Protein AF-A0A7W4E511-F1 (afdb_monomer_lite)

Secondary structure (DSSP, 8-state):
--HHHHHHHHHHHHHHHHHHHH--SHHHHHHHHHHHHHHHHHHHHHHPEE-TT-TT--EE-THHHHHHHHHHHHHHTHHHHHH-TTSPPHHHHHHHHHHHTTTT--

Radius of gyration: 14.16 Å; chains: 1; bounding box: 31×27×43 Å

pLDDT: mean 94.54, std 7.1, range [69.31, 98.69]

Sequence (106 aa):
MNNDVIESAIKQGENLANKINLAKTTTQLDTLYKEVENYTNFINNEFGIIDDFSEKNEKYCELSFYAYMAVNEKSDNLEYYNAHPEEMASGVEDFLDYLESMKWLQ

Structure (mmCIF, N/CA/C/O backbone):
data_AF-A0A7W4E511-F1
#
_entry.id   AF-A0A7W4E511-F1
#
loop_
_atom_site.group_PDB
_atom_site.id
_atom_site.type_symbol
_atom_site.label_atom_id
_atom_site.label_alt_id
_atom_site.label_comp_id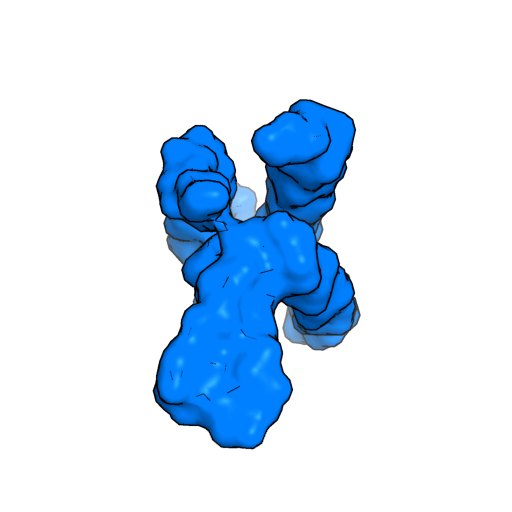
_atom_site.label_asym_id
_atom_site.label_entity_id
_atom_site.label_seq_id
_atom_site.pdbx_PDB_ins_code
_atom_site.Cartn_x
_atom_site.Cartn_y
_atom_site.Cartn_z
_atom_site.occupancy
_atom_site.B_iso_or_equiv
_atom_site.auth_seq_id
_atom_site.auth_comp_id
_atom_site.auth_asym_id
_atom_site.auth_atom_id
_atom_site.pdbx_PDB_model_num
ATOM 1 N N . MET A 1 1 ? -17.045 7.284 14.396 1.00 69.31 1 MET A N 1
ATOM 2 C CA . MET A 1 1 ? -15.681 7.575 13.910 1.00 69.31 1 MET A CA 1
ATOM 3 C C . MET A 1 1 ? -15.573 9.037 13.522 1.00 69.31 1 MET A C 1
ATOM 5 O O . MET A 1 1 ? -16.596 9.651 13.240 1.00 69.31 1 MET A O 1
ATOM 9 N N . ASN A 1 2 ? -14.366 9.600 13.563 1.00 82.56 2 ASN A N 1
ATOM 10 C CA . ASN A 1 2 ? -14.116 10.970 13.130 1.00 82.56 2 ASN A CA 1
ATOM 11 C C . ASN A 1 2 ? -13.966 10.996 11.598 1.00 82.56 2 ASN A C 1
ATOM 13 O O . ASN A 1 2 ? -13.020 10.409 11.075 1.00 82.56 2 ASN A O 1
ATOM 17 N N . ASN A 1 3 ? -14.899 11.647 10.895 1.00 88.94 3 ASN A N 1
ATOM 18 C CA . ASN A 1 3 ? -14.900 11.715 9.429 1.00 88.94 3 ASN A CA 1
ATOM 19 C C . ASN A 1 3 ? -13.597 12.303 8.870 1.00 88.94 3 ASN A C 1
ATOM 21 O O . ASN A 1 3 ? -13.109 11.811 7.858 1.00 88.94 3 ASN A O 1
ATOM 25 N N . ASP A 1 4 ? -12.987 13.263 9.571 1.00 94.69 4 ASP A N 1
ATOM 26 C CA . ASP A 1 4 ? -11.731 13.892 9.145 1.00 94.69 4 ASP A CA 1
ATOM 27 C C . ASP A 1 4 ? -10.565 12.885 9.134 1.00 94.69 4 ASP A C 1
ATOM 29 O O . ASP A 1 4 ? -9.664 12.952 8.297 1.00 94.69 4 ASP A O 1
ATOM 33 N N . VAL A 1 5 ? -10.579 11.918 10.060 1.00 95.56 5 VAL A N 1
ATOM 34 C CA . VAL A 1 5 ? -9.540 10.879 10.163 1.00 95.56 5 VAL A CA 1
ATOM 35 C C . VAL A 1 5 ? -9.729 9.825 9.073 1.00 95.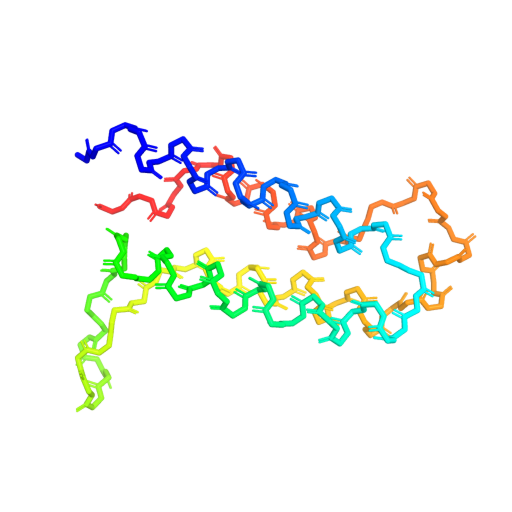56 5 VAL A C 1
ATOM 37 O O . VAL A 1 5 ? -8.744 9.379 8.489 1.00 95.56 5 VAL A O 1
ATOM 40 N N . ILE A 1 6 ? -10.978 9.473 8.750 1.00 96.88 6 ILE A N 1
ATOM 41 C CA . ILE A 1 6 ? -11.294 8.569 7.632 1.00 96.88 6 ILE A CA 1
ATOM 42 C C . ILE A 1 6 ? -10.862 9.202 6.305 1.00 96.88 6 ILE A C 1
ATOM 44 O O . ILE A 1 6 ? -10.153 8.565 5.532 1.00 96.88 6 ILE A O 1
ATOM 48 N N . GLU A 1 7 ? -11.223 10.465 6.058 1.00 96.94 7 GLU A N 1
ATOM 49 C CA . GLU A 1 7 ? -10.820 11.183 4.842 1.00 96.94 7 GLU A CA 1
ATOM 50 C C . GLU A 1 7 ? -9.291 11.271 4.726 1.00 96.94 7 GLU A C 1
ATOM 52 O O . GLU A 1 7 ? -8.723 11.050 3.655 1.00 96.94 7 GLU A O 1
ATOM 57 N N . SER A 1 8 ? -8.603 11.515 5.846 1.00 97.19 8 SER A N 1
ATOM 58 C CA . SER A 1 8 ? -7.141 11.495 5.902 1.00 97.19 8 SER A CA 1
ATOM 59 C C . SER A 1 8 ? -6.561 10.121 5.546 1.00 97.19 8 SER A C 1
ATOM 61 O O . SER A 1 8 ? -5.594 10.052 4.787 1.00 97.19 8 SER A O 1
ATOM 63 N N . ALA A 1 9 ? -7.152 9.030 6.042 1.00 97.69 9 ALA A N 1
ATOM 64 C CA . ALA A 1 9 ? -6.714 7.669 5.735 1.00 97.69 9 ALA A CA 1
ATOM 65 C C . ALA A 1 9 ? -6.888 7.311 4.257 1.00 97.69 9 ALA A C 1
ATOM 67 O O . ALA A 1 9 ? -5.979 6.728 3.666 1.00 97.69 9 ALA A O 1
ATOM 68 N N . ILE A 1 10 ? -8.012 7.711 3.660 1.00 98.38 10 ILE A N 1
ATOM 69 C CA . ILE A 1 10 ? -8.291 7.513 2.233 1.00 98.38 10 ILE A CA 1
ATOM 70 C C . ILE A 1 10 ? -7.278 8.292 1.398 1.00 98.38 10 ILE A C 1
ATOM 72 O O . ILE A 1 10 ? -6.535 7.708 0.617 1.00 98.38 10 ILE A O 1
ATOM 76 N N . LYS A 1 11 ? -7.140 9.596 1.649 1.00 98.38 11 LYS A N 1
ATOM 77 C CA . LYS A 1 11 ? -6.228 10.456 0.888 1.00 98.38 11 LYS A CA 1
ATOM 78 C C . LYS A 1 11 ? -4.764 10.024 0.996 1.00 98.38 11 LYS A C 1
ATOM 80 O O . LYS A 1 11 ? -4.010 10.125 0.027 1.00 98.38 11 LYS A O 1
ATOM 85 N N . GLN A 1 12 ? -4.329 9.593 2.181 1.00 98.50 12 GLN A N 1
ATOM 86 C CA . GLN A 1 12 ? -2.978 9.062 2.365 1.00 98.50 12 GLN A CA 1
ATOM 87 C C . GLN A 1 12 ? -2.798 7.727 1.635 1.00 98.50 12 GLN A C 1
ATOM 89 O O . GLN A 1 12 ? -1.776 7.555 0.972 1.00 98.50 12 GLN A O 1
ATOM 94 N N . GLY A 1 13 ? -3.791 6.834 1.701 1.00 98.50 13 GLY A N 1
ATOM 95 C CA . GLY A 1 13 ? -3.783 5.548 1.004 1.00 98.50 13 GLY A CA 1
ATOM 96 C C . GLY A 1 13 ? -3.716 5.702 -0.516 1.00 98.50 13 GLY A C 1
ATOM 97 O O . GLY A 1 13 ? -2.815 5.153 -1.140 1.00 98.50 13 GLY A O 1
ATOM 98 N N . GLU A 1 14 ? -4.575 6.534 -1.108 1.00 98.62 14 GLU A N 1
ATOM 99 C CA . GLU A 1 14 ? -4.574 6.836 -2.550 1.00 98.62 14 GLU A CA 1
ATOM 100 C C . GLU A 1 14 ? -3.236 7.430 -3.019 1.00 98.62 14 GLU A C 1
ATOM 102 O O . GLU A 1 14 ? -2.690 7.052 -4.058 1.00 98.62 14 GLU A O 1
ATOM 107 N N . ASN A 1 15 ? -2.671 8.359 -2.241 1.00 98.56 15 ASN A N 1
ATOM 108 C CA . ASN A 1 15 ? -1.376 8.959 -2.556 1.00 98.56 15 ASN A CA 1
ATOM 109 C C . ASN A 1 15 ? -0.258 7.907 -2.527 1.00 98.56 15 ASN A C 1
ATOM 111 O O . ASN A 1 15 ? 0.556 7.838 -3.450 1.00 98.56 15 ASN A O 1
ATOM 115 N N . LEU A 1 16 ? -0.244 7.064 -1.493 1.00 98.62 16 LEU A N 1
ATOM 116 C CA . LEU A 1 16 ? 0.717 5.978 -1.352 1.00 98.62 16 LEU A CA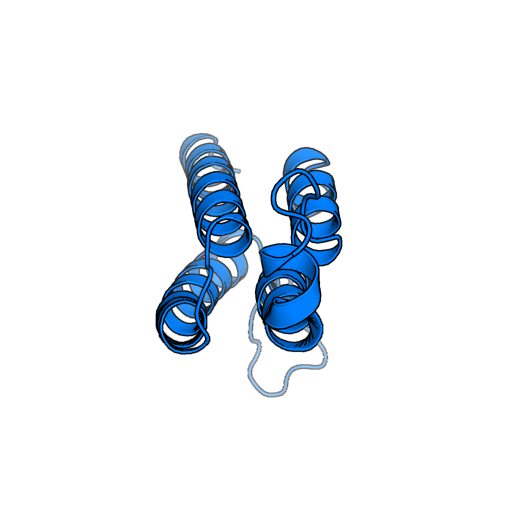 1
ATOM 117 C C . LEU A 1 16 ? 0.601 4.971 -2.506 1.00 98.62 16 LEU A C 1
ATOM 119 O O . LEU A 1 16 ? 1.608 4.669 -3.144 1.00 98.62 16 LEU A O 1
ATOM 123 N N . ALA A 1 17 ? -0.617 4.532 -2.831 1.00 98.62 17 ALA A N 1
ATOM 124 C CA . ALA A 1 17 ? -0.918 3.651 -3.957 1.00 98.62 17 ALA A CA 1
ATOM 125 C C . ALA A 1 17 ? -0.375 4.214 -5.279 1.00 98.62 17 ALA A C 1
ATOM 127 O O . ALA A 1 17 ? 0.361 3.541 -6.003 1.00 98.62 17 ALA A O 1
ATOM 128 N N . ASN A 1 18 ? -0.650 5.491 -5.560 1.00 98.56 18 ASN A N 1
ATOM 129 C CA . ASN A 1 18 ? -0.154 6.160 -6.757 1.00 98.56 18 ASN A CA 1
ATOM 130 C C . ASN A 1 18 ? 1.384 6.225 -6.795 1.00 98.56 18 ASN A C 1
ATOM 132 O O . ASN A 1 18 ? 1.991 5.963 -7.833 1.00 98.56 18 ASN A O 1
ATOM 136 N N . LYS A 1 19 ? 2.038 6.538 -5.669 1.00 98.50 19 LYS A N 1
ATOM 137 C CA . LYS A 1 19 ? 3.507 6.550 -5.593 1.00 98.50 19 LYS A CA 1
ATOM 138 C C . LYS A 1 19 ? 4.113 5.169 -5.844 1.00 98.50 19 LYS A C 1
ATOM 140 O O . LYS A 1 19 ? 5.094 5.086 -6.580 1.00 98.50 19 LYS A O 1
ATOM 145 N N . ILE A 1 20 ? 3.536 4.113 -5.265 1.00 98.44 20 ILE A N 1
ATOM 146 C CA . ILE A 1 20 ? 3.968 2.725 -5.489 1.00 98.44 20 ILE A CA 1
ATOM 147 C C . ILE A 1 20 ? 3.816 2.371 -6.967 1.00 98.44 20 ILE A C 1
ATOM 149 O O . ILE A 1 20 ? 4.773 1.911 -7.587 1.00 98.44 20 ILE A O 1
ATOM 153 N N . ASN A 1 21 ? 2.660 2.659 -7.569 1.00 98.06 21 ASN A N 1
ATOM 154 C CA . ASN A 1 21 ? 2.413 2.326 -8.968 1.00 98.06 21 ASN A CA 1
ATOM 155 C C . ASN A 1 21 ? 3.400 3.013 -9.929 1.00 98.06 21 ASN A C 1
ATOM 157 O O . ASN A 1 21 ? 3.871 2.403 -10.890 1.00 98.06 21 ASN A O 1
ATOM 161 N N . LEU A 1 22 ? 3.750 4.270 -9.639 1.00 97.75 22 LEU A N 1
ATOM 162 C CA . LEU A 1 22 ? 4.667 5.082 -10.442 1.00 97.75 22 LEU A CA 1
ATOM 163 C C . LEU A 1 22 ? 6.155 4.797 -10.185 1.00 97.75 22 LEU A C 1
ATOM 165 O O . LEU A 1 22 ? 7.000 5.315 -10.924 1.00 97.75 22 LEU A O 1
ATOM 169 N N . ALA A 1 23 ? 6.498 4.021 -9.155 1.00 98.12 23 ALA A N 1
ATOM 170 C CA . ALA A 1 23 ? 7.880 3.677 -8.856 1.00 98.12 23 ALA A CA 1
ATOM 171 C C . ALA A 1 23 ? 8.475 2.793 -9.964 1.00 98.12 23 ALA A C 1
ATOM 173 O O . ALA A 1 23 ? 7.862 1.822 -10.408 1.00 98.12 23 ALA A O 1
ATOM 174 N N . LYS A 1 24 ? 9.689 3.144 -10.402 1.00 97.50 24 LYS A N 1
ATOM 175 C CA . LYS A 1 24 ? 10.416 2.477 -11.497 1.00 97.50 24 LYS A CA 1
ATOM 176 C C . LYS A 1 24 ? 11.730 1.850 -11.058 1.00 97.50 24 LYS A C 1
ATOM 178 O O . LYS A 1 24 ? 12.369 1.147 -11.838 1.00 97.50 24 LYS A O 1
ATOM 183 N N . THR A 1 25 ? 12.168 2.124 -9.833 1.00 97.81 25 THR A N 1
ATOM 184 C CA . THR A 1 25 ? 13.427 1.611 -9.292 1.00 97.81 25 THR A CA 1
ATOM 185 C C . THR A 1 25 ? 13.219 1.027 -7.904 1.00 97.81 25 THR A C 1
ATOM 187 O O . THR A 1 25 ? 12.379 1.497 -7.134 1.00 97.81 25 THR A O 1
ATOM 190 N N . THR A 1 26 ? 14.036 0.037 -7.557 1.00 95.19 26 THR A N 1
ATOM 191 C CA . THR A 1 26 ? 14.062 -0.550 -6.212 1.00 95.19 26 THR A CA 1
ATOM 192 C C . THR A 1 26 ? 14.346 0.506 -5.147 1.00 95.19 26 THR A C 1
ATOM 194 O O . THR A 1 26 ? 13.651 0.558 -4.148 1.00 95.19 26 THR A O 1
ATOM 197 N N . THR A 1 27 ? 15.248 1.458 -5.405 1.00 96.50 27 THR A N 1
ATOM 198 C CA . THR A 1 27 ? 15.525 2.571 -4.477 1.00 96.50 27 THR A CA 1
ATOM 199 C C . THR A 1 27 ? 14.301 3.455 -4.193 1.00 96.50 27 THR A C 1
ATOM 201 O O . THR A 1 27 ? 14.147 3.967 -3.081 1.00 96.50 27 THR A O 1
ATOM 204 N N . GLN A 1 28 ? 13.423 3.666 -5.183 1.00 97.88 28 GLN A N 1
ATOM 205 C CA . GLN A 1 28 ? 12.165 4.384 -4.956 1.00 97.88 28 GLN A CA 1
ATOM 206 C C . GLN A 1 28 ? 11.230 3.571 -4.056 1.00 97.88 28 GLN A C 1
ATOM 208 O O . GLN A 1 28 ? 10.646 4.136 -3.135 1.00 97.88 28 GLN A O 1
ATOM 213 N N . LEU A 1 29 ? 11.136 2.258 -4.278 1.00 96.44 29 LEU A N 1
ATOM 214 C CA . LEU A 1 29 ? 10.330 1.357 -3.451 1.00 96.44 29 LEU A CA 1
ATOM 215 C C . LEU A 1 29 ? 10.879 1.230 -2.023 1.00 96.44 29 LEU A C 1
ATOM 217 O O . LEU A 1 29 ? 10.104 1.337 -1.080 1.00 96.44 29 LEU A O 1
ATOM 221 N N . ASP A 1 30 ? 12.199 1.144 -1.842 1.00 94.75 30 ASP A N 1
ATOM 222 C CA . ASP A 1 30 ? 12.867 1.158 -0.530 1.00 94.75 30 ASP A CA 1
ATOM 223 C C . ASP A 1 30 ? 12.483 2.401 0.284 1.00 94.75 30 ASP A C 1
ATOM 225 O O . ASP A 1 30 ? 12.233 2.335 1.487 1.00 94.75 30 ASP A O 1
ATOM 229 N N . THR A 1 31 ? 12.393 3.554 -0.385 1.00 95.75 31 THR A N 1
ATOM 230 C CA . THR A 1 31 ? 11.931 4.795 0.249 1.00 95.75 31 THR A CA 1
ATOM 231 C C . THR A 1 31 ? 10.446 4.711 0.613 1.00 95.75 31 THR A C 1
ATOM 233 O O . THR A 1 31 ? 10.046 5.174 1.683 1.00 95.75 31 THR A O 1
ATOM 236 N N . LEU A 1 32 ? 9.634 4.095 -0.251 1.00 98.00 32 LEU A N 1
ATOM 237 C CA . LEU A 1 32 ? 8.198 3.928 -0.036 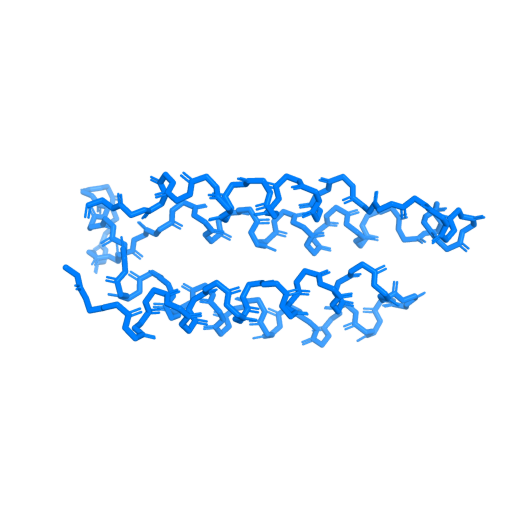1.00 98.00 32 LEU A CA 1
ATOM 238 C C . LEU A 1 32 ? 7.868 2.948 1.086 1.00 98.00 32 LEU A C 1
ATOM 240 O O . LEU A 1 32 ? 6.869 3.173 1.757 1.00 98.00 32 LEU A O 1
ATOM 244 N N . TYR A 1 33 ? 8.703 1.950 1.387 1.00 96.75 33 TYR A N 1
ATOM 245 C CA . TYR A 1 33 ? 8.489 1.078 2.553 1.00 96.75 33 TYR A CA 1
ATOM 246 C C . TYR A 1 33 ? 8.354 1.860 3.860 1.00 96.75 33 TYR A C 1
ATOM 248 O O . TYR A 1 33 ? 7.525 1.521 4.700 1.00 96.75 33 TYR A O 1
ATOM 256 N N . LYS A 1 34 ? 9.119 2.945 4.020 1.00 96.44 34 LYS A N 1
ATOM 257 C CA . LYS A 1 34 ? 8.997 3.818 5.192 1.00 96.44 34 LYS A CA 1
ATOM 258 C C . LYS A 1 34 ? 7.690 4.614 5.189 1.00 96.44 34 LYS A C 1
ATOM 260 O O . LYS A 1 34 ? 7.133 4.898 6.246 1.00 96.44 34 LYS A O 1
ATOM 265 N N . GLU A 1 35 ? 7.201 5.008 4.015 1.00 98.19 35 GLU A N 1
ATOM 266 C CA . GLU A 1 35 ? 5.887 5.648 3.898 1.00 98.19 35 GLU A CA 1
ATOM 267 C C . GLU A 1 35 ? 4.753 4.661 4.198 1.00 98.19 35 GLU A C 1
ATOM 269 O O . GLU A 1 35 ? 3.835 5.022 4.932 1.00 98.19 35 GLU A O 1
ATOM 274 N N . VAL A 1 36 ? 4.859 3.419 3.709 1.00 98.38 36 VAL A N 1
ATOM 275 C CA . VAL A 1 36 ? 3.948 2.317 4.042 1.00 98.38 36 VAL A CA 1
ATOM 276 C C . VAL A 1 36 ? 3.933 2.104 5.550 1.00 98.38 36 VAL A C 1
ATOM 278 O O . VAL A 1 36 ? 2.864 2.161 6.137 1.00 98.38 36 VAL A O 1
ATOM 281 N N . GLU A 1 37 ? 5.093 1.976 6.199 1.00 98.06 37 GLU A N 1
ATOM 282 C CA . GLU A 1 37 ? 5.187 1.802 7.656 1.00 98.06 37 GLU A CA 1
ATOM 283 C C . GLU A 1 37 ? 4.507 2.944 8.431 1.00 98.06 37 GLU A C 1
ATOM 285 O O . GLU A 1 37 ? 3.749 2.711 9.375 1.00 98.06 37 GLU A O 1
ATOM 290 N N . ASN A 1 38 ? 4.730 4.197 8.026 1.00 98.19 38 ASN A N 1
ATOM 291 C CA . ASN A 1 38 ? 4.072 5.343 8.656 1.00 98.19 38 ASN A CA 1
ATOM 292 C C . ASN A 1 38 ? 2.550 5.301 8.472 1.00 98.19 38 ASN A C 1
ATOM 294 O O . ASN A 1 38 ? 1.809 5.570 9.420 1.00 98.19 38 ASN A O 1
ATOM 298 N N . TYR A 1 39 ? 2.090 4.954 7.269 1.00 98.44 39 TYR A N 1
ATOM 299 C CA . TYR A 1 39 ? 0.673 4.813 6.964 1.00 98.44 39 TYR A CA 1
ATOM 300 C C . TYR A 1 39 ? 0.034 3.683 7.774 1.00 98.44 39 TYR A C 1
ATOM 302 O O . TYR A 1 39 ? -0.983 3.914 8.426 1.00 98.44 39 TYR A O 1
ATOM 310 N N . THR A 1 40 ? 0.659 2.500 7.814 1.00 97.81 40 THR A N 1
ATOM 311 C CA . THR A 1 40 ? 0.170 1.343 8.573 1.00 97.81 40 THR A CA 1
ATOM 312 C C . THR A 1 40 ? 0.122 1.629 10.067 1.00 97.81 40 THR A C 1
ATOM 314 O O . THR A 1 40 ? -0.867 1.309 10.719 1.00 97.81 40 THR A O 1
ATOM 317 N N . ASN A 1 41 ? 1.133 2.308 10.620 1.00 96.94 41 ASN A N 1
ATOM 318 C CA . ASN A 1 41 ? 1.131 2.724 12.024 1.00 96.94 41 ASN A CA 1
ATOM 319 C C . ASN A 1 41 ? -0.040 3.661 12.344 1.00 96.94 41 ASN A C 1
ATOM 321 O O . ASN A 1 41 ? -0.701 3.499 13.371 1.00 96.94 41 ASN A O 1
ATOM 325 N N . PHE A 1 42 ? -0.324 4.612 11.452 1.00 97.25 42 PHE A N 1
ATOM 326 C CA . PHE A 1 42 ? -1.468 5.507 11.584 1.00 97.25 42 PHE A CA 1
ATOM 327 C C . PHE A 1 42 ? -2.799 4.736 11.560 1.00 97.25 42 PHE A C 1
ATOM 329 O O . PHE A 1 42 ? -3.572 4.836 12.513 1.00 97.25 42 PHE A O 1
ATOM 336 N N . ILE A 1 43 ? -3.061 3.923 10.532 1.00 96.94 43 ILE A N 1
ATOM 337 C CA . ILE A 1 43 ? -4.349 3.217 10.418 1.00 96.94 43 ILE A CA 1
ATOM 338 C C . ILE A 1 43 ? -4.533 2.136 11.489 1.00 96.94 43 ILE A C 1
ATOM 340 O O . ILE A 1 43 ? -5.648 1.939 11.965 1.00 96.94 43 ILE A O 1
ATOM 344 N N . ASN A 1 44 ? -3.457 1.479 11.928 1.00 95.19 44 ASN A N 1
ATOM 345 C CA . ASN A 1 44 ? -3.501 0.544 13.049 1.00 95.19 44 ASN A CA 1
ATOM 346 C C . ASN A 1 44 ? -3.910 1.261 14.340 1.00 95.19 44 ASN A C 1
ATOM 348 O O . ASN A 1 44 ? -4.764 0.770 15.074 1.00 95.19 44 ASN A O 1
ATOM 352 N N . ASN A 1 45 ? -3.353 2.444 14.615 1.00 93.88 45 ASN A N 1
ATOM 353 C CA . ASN A 1 45 ? -3.695 3.200 15.818 1.00 93.88 45 ASN A CA 1
ATOM 354 C C . ASN A 1 45 ? -5.161 3.669 15.829 1.00 93.88 45 ASN A C 1
ATOM 356 O O . ASN A 1 45 ? -5.845 3.544 16.854 1.00 93.88 45 ASN A O 1
ATOM 360 N N . GLU A 1 46 ? -5.629 4.199 14.696 1.00 94.75 46 GLU A N 1
ATOM 361 C CA . GLU A 1 46 ? -6.947 4.830 14.572 1.00 94.75 46 GLU A CA 1
ATOM 362 C C . GLU A 1 46 ? -8.089 3.826 14.368 1.00 94.75 46 GLU A C 1
ATOM 364 O O . GLU A 1 46 ? -9.167 4.002 14.936 1.00 94.75 46 GLU A O 1
ATOM 369 N N . PHE A 1 47 ? -7.858 2.768 13.587 1.00 94.62 47 PHE A N 1
ATOM 370 C CA . PHE A 1 47 ? -8.905 1.851 13.114 1.00 94.62 47 PHE A CA 1
ATOM 371 C C . PHE A 1 47 ? -8.679 0.395 13.520 1.00 94.62 47 PHE A C 1
ATOM 373 O O . PHE A 1 47 ? -9.527 -0.452 13.257 1.00 94.62 47 PHE A O 1
ATOM 380 N N . GLY A 1 48 ? -7.541 0.082 14.140 1.00 93.50 48 GLY A N 1
ATOM 381 C CA . GLY A 1 48 ? -7.177 -1.298 14.409 1.00 93.50 48 GLY A CA 1
ATOM 382 C C . GLY A 1 48 ? -7.952 -1.967 15.548 1.00 93.50 48 GLY A C 1
ATOM 383 O O . GLY A 1 48 ? -8.186 -1.386 16.613 1.00 93.50 48 GLY A O 1
ATOM 384 N N . ILE A 1 49 ? -8.240 -3.244 15.298 1.00 90.75 49 ILE A N 1
ATOM 385 C CA . ILE A 1 49 ? -8.538 -4.338 16.229 1.00 90.75 49 ILE A CA 1
ATOM 386 C C . ILE A 1 49 ? -7.460 -4.533 17.298 1.00 90.75 49 ILE A C 1
ATOM 388 O O . ILE A 1 49 ? -6.337 -4.747 16.859 1.00 90.75 49 ILE A O 1
ATOM 392 N N . ILE A 1 50 ? -7.682 -4.522 18.622 1.00 87.00 50 ILE A N 1
ATOM 393 C CA . ILE A 1 50 ? -6.707 -5.221 19.487 1.00 87.00 50 ILE A CA 1
ATOM 394 C C . ILE A 1 50 ? -6.682 -6.675 19.027 1.00 87.00 50 ILE A C 1
ATOM 396 O O . ILE A 1 50 ? -7.708 -7.353 19.060 1.00 87.00 50 ILE A O 1
ATOM 400 N N . ASP A 1 51 ? -5.524 -7.131 18.568 1.00 75.31 51 ASP A N 1
ATOM 401 C CA . ASP A 1 51 ? -5.346 -8.539 18.274 1.00 75.31 51 ASP A CA 1
ATOM 402 C C . ASP A 1 51 ? -5.221 -9.285 19.607 1.00 75.31 51 ASP A C 1
ATOM 404 O O . ASP A 1 51 ? -4.202 -9.172 20.296 1.00 75.31 51 ASP A O 1
ATOM 408 N N . ASP A 1 52 ? -6.275 -10.024 19.967 1.00 70.25 52 ASP A N 1
ATOM 409 C CA . ASP A 1 52 ? -6.357 -10.854 21.176 1.00 70.25 52 ASP A CA 1
ATOM 410 C C . ASP A 1 52 ? -5.246 -11.923 21.237 1.00 70.25 52 ASP A C 1
ATOM 412 O O . ASP A 1 52 ? -4.971 -12.475 22.305 1.00 70.25 52 ASP A O 1
ATOM 416 N N . PHE A 1 53 ? -4.593 -12.219 20.106 1.00 72.56 53 PHE A N 1
ATOM 417 C CA . PHE A 1 53 ? -3.453 -13.132 20.018 1.00 72.56 53 PHE A CA 1
ATOM 418 C C . PHE A 1 53 ? -2.096 -12.416 20.068 1.00 72.56 53 PHE A C 1
ATOM 420 O O . PHE A 1 53 ? -1.060 -13.082 20.145 1.00 72.56 53 PHE A O 1
ATOM 427 N N . SER A 1 54 ? -2.070 -11.080 20.059 1.00 70.81 54 SER A N 1
ATOM 428 C CA . SER A 1 54 ? -0.829 -10.319 20.174 1.00 70.81 54 SER A CA 1
ATOM 429 C C . SER A 1 54 ? -0.352 -10.268 21.628 1.00 70.81 54 SER A C 1
ATOM 431 O O . SER A 1 54 ? -1.055 -9.831 22.536 1.00 70.81 54 SER A O 1
ATOM 433 N N . GLU A 1 55 ? 0.907 -10.644 21.866 1.00 72.56 55 GLU A N 1
ATOM 434 C CA . GLU A 1 55 ? 1.522 -10.581 23.205 1.00 72.56 55 GLU A CA 1
ATOM 435 C C . GLU A 1 55 ? 1.617 -9.146 23.764 1.00 72.56 55 GLU A C 1
ATOM 437 O O . GLU A 1 55 ? 1.888 -8.943 24.949 1.00 72.56 55 GLU A O 1
ATOM 442 N N . LYS A 1 56 ? 1.421 -8.140 22.904 1.00 76.88 56 LYS A N 1
ATOM 443 C CA . LYS A 1 56 ? 1.640 -6.720 23.192 1.00 76.88 56 LYS A CA 1
ATOM 444 C C . LYS A 1 56 ? 0.368 -5.867 23.167 1.00 76.88 56 LYS A C 1
ATOM 446 O O . LYS A 1 56 ? 0.476 -4.662 23.382 1.00 76.88 56 LYS A O 1
ATOM 451 N N . ASN A 1 57 ? -0.814 -6.459 22.956 1.00 74.25 57 ASN A N 1
ATOM 452 C CA . ASN A 1 57 ? -2.067 -5.728 22.707 1.00 74.25 57 ASN A CA 1
ATOM 453 C C . ASN A 1 57 ? -1.923 -4.696 21.572 1.00 74.25 57 ASN A C 1
ATOM 455 O O . ASN A 1 57 ? -2.418 -3.568 21.669 1.00 74.25 57 ASN A O 1
ATOM 459 N N . GLU A 1 58 ? -1.180 -5.052 20.524 1.00 83.50 58 GLU A N 1
ATOM 460 C CA . GLU A 1 58 ? -0.997 -4.177 19.372 1.00 83.50 58 GLU A CA 1
ATOM 461 C C . GLU A 1 58 ? -2.299 -4.134 18.568 1.00 83.50 58 GLU A C 1
ATOM 463 O O . GLU A 1 58 ? -2.971 -5.149 18.365 1.00 83.50 58 GLU A O 1
ATOM 468 N N . LYS A 1 59 ? -2.683 -2.928 18.144 1.00 90.81 59 LYS A N 1
ATOM 469 C CA . LY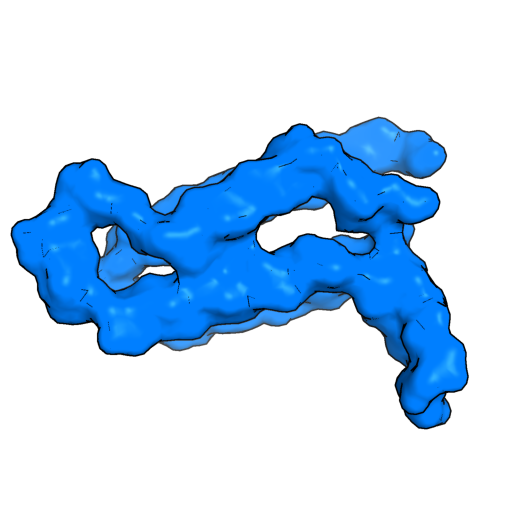S A 1 59 ? -3.839 -2.759 17.275 1.00 90.81 59 LYS A CA 1
ATOM 470 C C . LYS A 1 59 ? -3.467 -3.113 15.844 1.00 90.81 59 LYS A C 1
ATOM 472 O O . LYS A 1 59 ? -2.413 -2.700 15.362 1.00 90.81 59 LYS A O 1
ATOM 477 N N . TYR A 1 60 ? -4.368 -3.787 15.149 1.00 92.94 60 TYR A N 1
ATOM 478 C CA . TYR A 1 60 ? -4.185 -4.196 13.771 1.00 92.94 60 TYR A CA 1
ATOM 479 C C . TYR A 1 60 ? -5.396 -3.828 12.915 1.00 92.94 60 TYR A C 1
ATOM 481 O O . TYR A 1 60 ? -6.533 -4.192 13.212 1.00 92.94 60 TYR A O 1
ATOM 489 N N . CYS A 1 61 ? -5.139 -3.094 11.838 1.00 95.12 61 CYS A N 1
ATOM 490 C CA . CYS A 1 61 ? -6.092 -2.799 10.781 1.00 95.12 61 CYS A CA 1
ATOM 491 C C . CYS A 1 61 ? -5.705 -3.616 9.543 1.00 95.12 61 CYS A C 1
ATOM 493 O O . CYS A 1 61 ? -4.572 -3.524 9.075 1.00 95.12 61 CYS A O 1
ATOM 495 N N . GLU A 1 62 ? -6.639 -4.391 8.985 1.00 95.50 62 GLU A N 1
ATOM 496 C CA . GLU A 1 62 ? -6.380 -5.272 7.831 1.00 95.50 62 GLU A CA 1
ATOM 497 C C . GLU A 1 62 ? -5.896 -4.498 6.592 1.00 95.50 62 GLU A C 1
ATOM 499 O O . GLU A 1 62 ? -5.105 -5.005 5.800 1.00 95.50 62 GLU A O 1
ATOM 504 N N . LEU A 1 63 ? -6.266 -3.222 6.465 1.00 97.25 63 LEU A N 1
ATOM 505 C CA . LEU A 1 63 ? -5.767 -2.338 5.410 1.00 97.25 63 LEU A CA 1
ATOM 506 C C . LEU A 1 63 ? -4.229 -2.205 5.422 1.00 97.25 63 LEU A C 1
ATOM 508 O O . LEU A 1 63 ? -3.622 -2.003 4.370 1.00 97.25 63 LEU A O 1
ATOM 512 N N . SER A 1 64 ? -3.581 -2.404 6.576 1.00 97.31 64 SER A N 1
ATOM 513 C CA . SER A 1 64 ? -2.119 -2.460 6.683 1.00 97.31 64 SER A CA 1
ATOM 514 C C . SER A 1 64 ? -1.514 -3.609 5.881 1.00 97.31 64 SER A C 1
ATOM 516 O O . SER A 1 64 ? -0.454 -3.439 5.283 1.00 97.31 64 SER A O 1
ATOM 518 N N . PHE A 1 65 ? -2.175 -4.771 5.832 1.00 96.69 65 PHE A N 1
ATOM 519 C CA . PHE A 1 65 ? -1.702 -5.901 5.031 1.00 96.69 65 PHE A CA 1
ATOM 520 C C . PHE A 1 65 ? -1.696 -5.560 3.544 1.00 96.69 65 PHE A C 1
ATOM 522 O O . PHE A 1 65 ? -0.675 -5.748 2.886 1.00 96.69 65 PHE A O 1
ATOM 529 N N . TYR A 1 66 ? -2.786 -4.985 3.036 1.00 98.44 66 TYR A N 1
ATOM 530 C CA . TYR A 1 66 ? -2.881 -4.610 1.627 1.00 98.44 66 TYR A CA 1
ATOM 531 C C . TYR A 1 66 ? -1.861 -3.531 1.236 1.00 98.44 66 TYR A C 1
ATOM 533 O O . TYR A 1 66 ? -1.235 -3.640 0.185 1.00 98.44 66 TYR A O 1
ATOM 541 N N . ALA A 1 67 ? -1.599 -2.549 2.106 1.00 98.50 67 A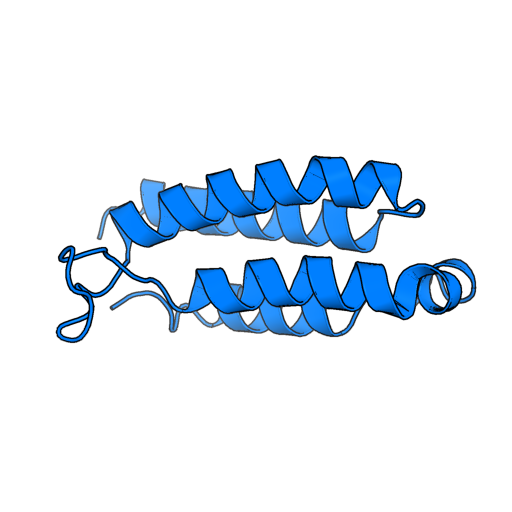LA A N 1
ATOM 542 C CA . ALA A 1 67 ? -0.565 -1.542 1.855 1.00 98.50 67 ALA A CA 1
ATOM 543 C C . ALA A 1 67 ? 0.844 -2.159 1.716 1.00 98.50 67 ALA A C 1
ATOM 545 O O . ALA A 1 67 ? 1.606 -1.778 0.824 1.00 98.50 67 ALA A O 1
ATOM 546 N N . TYR A 1 68 ? 1.193 -3.139 2.560 1.00 98.38 68 TYR A N 1
ATOM 547 C CA . TYR A 1 68 ? 2.461 -3.870 2.438 1.00 98.38 68 TYR A CA 1
ATOM 548 C C . TYR A 1 68 ? 2.495 -4.795 1.218 1.00 98.38 68 TYR A C 1
ATOM 550 O O . TYR A 1 68 ? 3.520 -4.870 0.540 1.00 98.38 68 TYR A O 1
ATOM 558 N N . MET A 1 69 ? 1.391 -5.478 0.911 1.00 97.81 69 MET A N 1
ATOM 559 C CA . MET A 1 69 ? 1.280 -6.314 -0.286 1.00 97.81 69 MET A CA 1
ATOM 560 C C . MET A 1 69 ? 1.497 -5.500 -1.562 1.00 97.81 69 MET A C 1
ATOM 562 O O . MET A 1 69 ? 2.237 -5.951 -2.432 1.00 97.81 69 MET A O 1
ATOM 566 N N . ALA A 1 70 ? 0.951 -4.284 -1.640 1.00 98.44 70 ALA A N 1
ATOM 567 C CA . ALA A 1 70 ? 1.119 -3.399 -2.788 1.00 98.44 70 ALA A CA 1
ATOM 568 C C . ALA A 1 70 ? 2.593 -3.094 -3.095 1.00 98.44 70 ALA A C 1
ATOM 570 O O . ALA A 1 70 ? 3.034 -3.233 -4.236 1.00 98.44 70 ALA A O 1
ATOM 571 N N . VAL A 1 71 ? 3.376 -2.692 -2.086 1.00 98.25 71 VAL A N 1
ATOM 572 C CA . VAL A 1 71 ? 4.800 -2.369 -2.289 1.00 98.25 71 VAL A CA 1
ATOM 573 C C . VAL A 1 71 ? 5.646 -3.622 -2.541 1.00 98.25 71 VAL A C 1
ATOM 575 O O . VAL A 1 71 ? 6.535 -3.579 -3.390 1.00 98.25 71 VAL A O 1
ATOM 578 N N . ASN A 1 72 ? 5.348 -4.739 -1.864 1.00 97.81 72 ASN A N 1
ATOM 579 C CA . ASN A 1 72 ? 6.062 -6.006 -2.042 1.00 97.81 72 ASN A CA 1
ATOM 580 C C . ASN A 1 72 ? 5.854 -6.567 -3.453 1.00 97.81 72 ASN A C 1
ATOM 582 O O . ASN A 1 72 ? 6.824 -6.845 -4.149 1.00 97.81 72 ASN A O 1
ATOM 586 N N . GLU A 1 73 ? 4.601 -6.667 -3.903 1.00 97.56 73 GLU A N 1
ATOM 587 C CA . GLU A 1 73 ? 4.265 -7.202 -5.225 1.00 97.56 73 GLU A CA 1
ATOM 588 C C . GLU A 1 73 ? 4.847 -6.326 -6.341 1.00 97.56 73 GLU A C 1
ATOM 590 O O . GLU A 1 73 ? 5.486 -6.838 -7.262 1.00 97.56 73 GLU A O 1
ATOM 595 N N . LYS A 1 74 ? 4.737 -4.995 -6.213 1.00 97.69 74 LYS A N 1
ATOM 596 C CA . LYS A 1 74 ? 5.375 -4.062 -7.149 1.00 97.69 74 LYS A CA 1
ATOM 597 C C . LYS A 1 74 ? 6.892 -4.249 -7.209 1.00 97.69 74 LYS A C 1
ATOM 599 O O . LYS A 1 74 ? 7.470 -4.122 -8.287 1.00 97.69 74 LYS A O 1
ATOM 604 N N . SER A 1 75 ? 7.533 -4.507 -6.069 1.00 97.12 75 SER A N 1
ATOM 605 C CA . SER A 1 75 ? 8.977 -4.745 -5.981 1.00 97.12 75 SER A CA 1
ATOM 606 C C . SER A 1 75 ? 9.382 -6.048 -6.661 1.00 97.12 75 SER A C 1
ATOM 608 O O . SER A 1 75 ? 10.288 -6.043 -7.497 1.00 97.12 75 SER A O 1
ATOM 610 N N . ASP A 1 76 ? 8.665 -7.133 -6.374 1.00 97.38 76 ASP A N 1
ATOM 611 C CA . ASP A 1 76 ? 8.939 -8.463 -6.921 1.00 97.38 76 ASP A CA 1
ATOM 612 C C . ASP A 1 76 ? 8.757 -8.515 -8.449 1.00 97.38 76 ASP A C 1
ATOM 614 O O . ASP A 1 76 ? 9.465 -9.253 -9.135 1.00 97.38 76 ASP A O 1
ATOM 618 N N . ASN A 1 77 ? 7.864 -7.681 -8.997 1.00 97.75 77 ASN A N 1
ATOM 619 C CA . ASN A 1 77 ? 7.531 -7.626 -10.425 1.00 97.75 77 ASN A CA 1
ATOM 620 C C . ASN A 1 77 ? 7.964 -6.316 -11.114 1.00 97.75 77 ASN A C 1
ATOM 622 O O . ASN A 1 77 ? 7.431 -5.942 -12.163 1.00 97.75 77 ASN A O 1
ATOM 626 N N . LEU A 1 78 ? 8.944 -5.595 -10.559 1.00 97.38 78 LEU A N 1
ATOM 627 C CA . LEU A 1 78 ? 9.319 -4.259 -11.038 1.00 97.38 78 LEU A CA 1
ATOM 628 C C . LEU A 1 78 ? 9.727 -4.228 -12.521 1.00 97.38 78 LEU A C 1
ATOM 630 O O . LEU A 1 78 ? 9.361 -3.302 -13.247 1.00 97.38 78 LEU A O 1
ATOM 634 N N . GLU A 1 79 ? 10.480 -5.230 -12.986 1.00 97.75 79 GLU A N 1
ATOM 635 C CA . GLU A 1 79 ? 10.895 -5.329 -14.394 1.00 97.75 79 GLU A CA 1
ATOM 636 C C . GLU A 1 79 ? 9.693 -5.447 -15.335 1.00 97.75 79 GLU A C 1
ATOM 638 O O . GLU A 1 79 ? 9.659 -4.791 -16.379 1.00 97.75 79 GLU A O 1
ATOM 643 N N . TYR A 1 80 ? 8.687 -6.229 -14.938 1.00 98.25 80 TYR A N 1
ATOM 644 C CA . TYR A 1 80 ? 7.466 -6.421 -15.708 1.00 98.25 80 TYR A CA 1
ATOM 645 C C . TYR A 1 80 ? 6.690 -5.109 -15.849 1.00 98.25 80 TYR A C 1
ATOM 647 O O . TYR A 1 80 ? 6.420 -4.679 -16.970 1.00 98.25 80 TYR A O 1
ATOM 655 N N . TYR A 1 81 ? 6.406 -4.417 -14.743 1.00 97.94 81 TYR A N 1
ATOM 656 C CA . TYR A 1 81 ? 5.637 -3.168 -14.794 1.00 97.94 81 TYR A CA 1
ATOM 657 C C . TYR A 1 81 ? 6.409 -2.001 -15.414 1.00 97.94 81 TYR A C 1
ATOM 659 O O . TYR A 1 81 ? 5.813 -1.068 -15.946 1.00 97.94 81 TYR A O 1
ATOM 667 N N . ASN A 1 82 ? 7.742 -2.035 -15.384 1.00 97.44 82 ASN A N 1
ATOM 668 C CA . ASN A 1 82 ? 8.543 -1.082 -16.147 1.00 97.44 82 ASN A CA 1
ATOM 669 C C . ASN A 1 82 ? 8.409 -1.296 -17.662 1.00 97.44 82 ASN A C 1
ATOM 671 O O . ASN A 1 82 ? 8.478 -0.323 -18.415 1.00 97.44 82 ASN A O 1
ATOM 675 N N . ALA A 1 83 ? 8.234 -2.545 -18.105 1.00 98.25 83 ALA A N 1
ATOM 676 C CA . ALA A 1 83 ? 7.991 -2.881 -19.505 1.00 98.25 83 ALA A CA 1
ATOM 677 C C . ALA A 1 83 ? 6.535 -2.626 -19.944 1.00 98.25 83 ALA A C 1
ATOM 679 O O . ALA A 1 83 ? 6.316 -2.381 -21.129 1.00 98.25 83 ALA A O 1
ATOM 680 N N . HIS A 1 84 ? 5.588 -2.617 -18.999 1.00 97.38 84 HIS A N 1
ATOM 681 C CA . HIS A 1 84 ? 4.148 -2.431 -19.227 1.00 97.38 84 HIS A CA 1
ATOM 682 C C . HIS A 1 84 ? 3.603 -1.264 -18.378 1.00 97.38 84 HIS A C 1
ATOM 684 O O . HIS A 1 84 ? 2.842 -1.478 -17.434 1.00 97.38 84 HIS A O 1
ATOM 690 N N . PRO A 1 85 ? 4.020 -0.010 -18.644 1.00 93.75 85 PRO A N 1
ATOM 691 C CA . PRO A 1 85 ? 3.639 1.151 -17.831 1.00 93.75 85 PRO A CA 1
ATOM 692 C C . PRO A 1 85 ? 2.139 1.497 -17.871 1.00 93.75 85 PRO A C 1
ATOM 694 O O . PRO A 1 85 ? 1.690 2.342 -17.098 1.00 93.75 85 PRO A O 1
ATOM 697 N N . GLU A 1 86 ? 1.383 0.912 -18.797 1.00 95.62 86 GLU A N 1
ATOM 698 C CA . GLU A 1 86 ? -0.074 0.988 -18.885 1.00 95.62 86 GLU A CA 1
ATOM 699 C C . GLU A 1 86 ? -0.794 0.109 -17.856 1.00 95.62 86 GLU A C 1
ATOM 701 O O . GLU A 1 86 ? -1.968 0.354 -17.578 1.00 95.62 86 GLU A O 1
ATOM 706 N N . GLU A 1 87 ? -0.110 -0.889 -17.293 1.00 96.31 87 GLU A N 1
ATOM 707 C CA . GLU A 1 87 ? -0.676 -1.794 -16.301 1.00 96.31 87 GLU A CA 1
ATOM 708 C C . GLU A 1 87 ? -0.471 -1.245 -14.888 1.00 96.31 87 GLU A C 1
ATOM 710 O O . GLU A 1 87 ? 0.628 -0.841 -14.491 1.00 96.31 87 GLU A O 1
ATOM 715 N N . MET A 1 88 ? -1.553 -1.233 -14.111 1.00 95.50 88 MET A N 1
ATOM 716 C CA . MET A 1 88 ? -1.465 -1.014 -12.675 1.00 95.50 88 MET A CA 1
ATOM 717 C C . MET A 1 88 ? -0.958 -2.291 -12.015 1.00 95.50 88 MET A C 1
ATOM 719 O O . MET A 1 88 ? -1.355 -3.390 -12.392 1.00 95.50 88 MET A O 1
ATOM 723 N N . ALA A 1 89 ? -0.091 -2.141 -11.017 1.00 96.25 89 ALA A N 1
ATOM 724 C CA . ALA A 1 89 ? 0.341 -3.291 -10.244 1.00 96.25 89 ALA A CA 1
ATOM 725 C C . ALA A 1 89 ? -0.827 -3.923 -9.488 1.00 96.25 89 ALA A C 1
ATOM 727 O O . ALA A 1 89 ? -1.551 -3.211 -8.791 1.00 96.25 89 ALA A O 1
ATOM 728 N N . SER A 1 90 ? -1.005 -5.240 -9.606 1.00 96.69 90 SER A N 1
ATOM 729 C CA . SER A 1 90 ? -2.159 -5.930 -9.016 1.00 96.69 90 SER A CA 1
ATOM 730 C C . SER A 1 90 ? -2.233 -5.735 -7.503 1.00 96.69 90 SER A C 1
ATOM 732 O O . SER A 1 90 ? -3.314 -5.516 -6.969 1.00 96.69 90 SER A O 1
ATOM 734 N N . GLY A 1 91 ? -1.090 -5.691 -6.806 1.00 97.81 91 GLY A N 1
ATOM 735 C CA . GLY A 1 91 ? -1.088 -5.385 -5.375 1.00 97.81 91 GLY A CA 1
ATOM 736 C C . GLY A 1 91 ? -1.572 -3.963 -5.052 1.00 97.81 91 GLY A C 1
ATOM 737 O O . GLY A 1 91 ? -2.133 -3.732 -3.983 1.00 97.81 91 GLY A O 1
ATOM 738 N N . VAL A 1 92 ? -1.369 -3.001 -5.961 1.00 98.44 92 VAL A N 1
ATOM 739 C CA . VAL A 1 92 ? -1.895 -1.632 -5.824 1.00 98.44 92 VAL A CA 1
ATOM 740 C C . VAL A 1 92 ? -3.404 -1.597 -6.068 1.00 98.44 92 VAL A C 1
ATOM 742 O O . VAL A 1 92 ? -4.103 -0.902 -5.334 1.00 98.44 92 VAL A O 1
ATOM 745 N N . GLU A 1 93 ? -3.897 -2.346 -7.055 1.00 98.44 93 GLU A N 1
ATOM 746 C CA . GLU A 1 93 ? -5.333 -2.480 -7.338 1.00 98.44 93 GLU A CA 1
ATOM 747 C C . GLU A 1 93 ? -6.070 -3.087 -6.136 1.00 98.44 93 GLU A C 1
ATOM 749 O O . GLU A 1 93 ? -6.983 -2.459 -5.606 1.00 98.44 93 GLU A O 1
ATOM 754 N N . ASP A 1 94 ? -5.584 -4.215 -5.603 1.00 98.44 94 ASP A N 1
ATOM 755 C CA . ASP A 1 94 ? -6.152 -4.858 -4.410 1.00 98.44 94 ASP A CA 1
ATOM 756 C C . ASP A 1 94 ? -6.190 -3.909 -3.198 1.00 98.44 94 ASP A C 1
ATOM 758 O O . ASP A 1 94 ? -7.146 -3.896 -2.416 1.00 98.44 94 ASP A O 1
ATOM 762 N N . PHE A 1 95 ? -5.143 -3.094 -3.027 1.00 98.69 95 PHE A N 1
ATOM 763 C CA . PHE A 1 95 ? -5.081 -2.107 -1.954 1.00 98.69 95 PHE A CA 1
ATOM 764 C C . PHE A 1 95 ? -6.110 -0.987 -2.119 1.00 98.69 95 PHE A C 1
ATOM 766 O O . PHE A 1 95 ? -6.782 -0.647 -1.142 1.00 98.69 95 PHE A O 1
ATOM 773 N N . LEU A 1 96 ? -6.257 -0.434 -3.325 1.00 98.69 96 LEU A N 1
ATOM 774 C CA . LEU A 1 96 ? -7.255 0.596 -3.616 1.00 98.69 96 LEU A CA 1
ATOM 775 C C . LEU A 1 96 ? -8.678 0.053 -3.459 1.00 98.69 96 LEU A C 1
ATOM 777 O O . LEU A 1 96 ? -9.481 0.666 -2.759 1.00 98.69 96 LEU A O 1
ATOM 781 N N . ASP A 1 97 ? -8.961 -1.132 -3.995 1.00 98.50 97 ASP A N 1
ATOM 782 C CA . ASP A 1 97 ? -10.267 -1.780 -3.870 1.00 98.50 97 ASP A CA 1
ATOM 783 C C . ASP A 1 97 ? -10.648 -1.995 -2.400 1.00 98.50 97 ASP A C 1
ATOM 785 O O . ASP A 1 97 ? -11.774 -1.709 -1.974 1.00 98.50 97 ASP A O 1
ATOM 789 N N . TYR A 1 98 ? -9.706 -2.472 -1.579 1.00 98.38 98 TYR A N 1
ATOM 790 C CA . TYR A 1 98 ? -9.964 -2.668 -0.157 1.00 98.38 98 TYR A CA 1
ATOM 791 C C . TYR A 1 98 ? -10.118 -1.333 0.591 1.00 98.38 98 TYR A C 1
ATOM 793 O O . TYR A 1 98 ? -11.017 -1.212 1.433 1.00 98.38 98 TYR A O 1
ATOM 801 N N . LEU A 1 99 ? -9.317 -0.314 0.252 1.00 98.31 99 LEU A N 1
ATOM 802 C CA . LEU A 1 99 ? -9.432 1.046 0.788 1.00 98.31 99 LEU A CA 1
ATOM 803 C C . LEU A 1 99 ? -10.820 1.645 0.510 1.00 98.31 99 LEU A C 1
ATOM 805 O O . LEU A 1 99 ? -11.496 2.082 1.445 1.00 98.31 99 LEU A O 1
ATOM 809 N N . GLU A 1 100 ? -11.260 1.614 -0.747 1.00 97.31 100 GLU A N 1
ATOM 810 C CA . GLU A 1 100 ? -12.544 2.152 -1.211 1.00 97.31 100 GLU A CA 1
ATOM 811 C C . GLU A 1 100 ? -13.739 1.372 -0.662 1.00 97.31 100 GLU A C 1
ATOM 813 O O . GLU A 1 100 ? -14.798 1.944 -0.403 1.00 97.31 100 GLU A O 1
ATOM 818 N N . SER A 1 101 ? -13.573 0.069 -0.414 1.00 97.44 101 SER A N 1
ATOM 819 C CA . SER A 1 101 ? -14.632 -0.754 0.173 1.00 97.44 101 SER A CA 1
ATOM 820 C C . SER A 1 101 ? -15.020 -0.331 1.593 1.00 97.44 101 SER A C 1
ATOM 822 O O . SER A 1 101 ? -16.082 -0.727 2.077 1.00 97.44 101 SER A O 1
ATOM 824 N N . MET A 1 102 ? -14.146 0.417 2.280 1.00 95.88 102 MET A N 1
ATOM 825 C CA . MET A 1 102 ? -14.294 0.839 3.678 1.00 95.88 102 MET A CA 1
ATOM 826 C C . MET A 1 102 ? -14.497 -0.317 4.675 1.00 95.88 102 MET A C 1
ATOM 828 O O . MET A 1 102 ? -14.829 -0.074 5.833 1.00 95.88 102 MET A O 1
ATOM 832 N N . LYS A 1 103 ? -14.260 -1.577 4.271 1.00 94.88 103 LYS A N 1
ATOM 833 C CA . LYS A 1 103 ? -14.394 -2.773 5.131 1.00 94.88 103 LYS A CA 1
ATOM 834 C C . LYS A 1 103 ? -13.442 -2.773 6.329 1.00 94.88 103 LYS A C 1
ATOM 836 O O . LYS A 1 103 ? -13.678 -3.478 7.302 1.00 94.88 103 LYS A O 1
ATOM 841 N N . TRP A 1 104 ? -12.387 -1.971 6.251 1.00 94.62 104 TRP A N 1
ATOM 842 C CA . TRP A 1 104 ? -11.410 -1.746 7.309 1.00 94.62 104 TRP A CA 1
ATOM 843 C C . TRP A 1 104 ? -11.922 -0.852 8.448 1.00 94.62 104 TRP A C 1
ATOM 845 O O . TRP A 1 104 ? -11.262 -0.749 9.479 1.00 94.62 104 TRP A O 1
ATOM 855 N N . LEU A 1 105 ? -13.081 -0.205 8.288 1.00 92.56 105 LEU A N 1
ATOM 856 C CA . LEU A 1 105 ? -13.754 0.496 9.376 1.00 92.56 105 LEU A CA 1
ATOM 857 C C . LEU A 1 105 ? -14.542 -0.515 10.214 1.00 92.56 105 LEU A C 1
ATOM 859 O O . LEU A 1 105 ? -15.550 -1.047 9.747 1.00 92.56 105 LEU A O 1
ATOM 863 N N . GLN A 1 106 ? -14.085 -0.767 11.441 1.00 77.25 106 GLN A N 1
ATOM 864 C CA . GLN A 1 106 ? -14.752 -1.656 12.399 1.00 77.25 106 GLN A CA 1
ATOM 865 C C . GLN A 1 106 ? -15.534 -0.889 13.471 1.00 77.25 106 GLN A C 1
ATOM 867 O O . GLN A 1 106 ? -15.081 0.204 13.888 1.00 77.25 106 GLN A O 1
#

Foldseek 3Di:
DDVVLLVVLLVLLVVLLVQLQPDQDPVSLVVSVVSLVVSQQSLQVVQFDQPPPDPVSGGGFVLSVLSVQSSVQCNVCSVVCNVVVVDGRVSSVSSNVVSVVCPSHD